Protein AF-A0A660RXM3-F1 (afdb_monomer_lite)

Radius of gyration: 15.09 Å; chains: 1; bounding box: 27×23×30 Å

Foldseek 3Di:
DAWDDWDADPPPRDIDTDGDDDPVVDDDDPDDDDDDPVVVVVVVVCVVVPD

Sequence (51 aa):
MIELAVFEDPVKKQPLKLAMFKIDEIHLPPFQRDISQGLKKHLEMAIEKLG

pLDDT: mean 91.77, std 4.46, range [79.25, 96.81]

Secondary structure (DSSP, 8-state):
-EEEEEEE-TTT--EEEEEE--GGGSPPPS--PPPPHHHHHHHHHHHHHH-

Structure (mmCIF, N/CA/C/O backbone):
data_AF-A0A660RXM3-F1
#
_entry.id   AF-A0A660RXM3-F1
#
loop_
_atom_site.group_PDB
_atom_site.id
_atom_site.type_symbol
_atom_site.label_atom_id
_atom_site.label_alt_id
_atom_site.label_comp_id
_atom_site.label_asym_id
_atom_site.label_entity_id
_atom_site.label_seq_id
_atom_site.pdbx_PDB_ins_code
_atom_site.Cartn_x
_atom_site.Cartn_y
_atom_site.Cartn_z
_atom_site.occupancy
_atom_site.B_iso_or_equiv
_atom_site.auth_seq_id
_atom_site.auth_comp_id
_atom_site.auth_asym_id
_atom_site.auth_atom_id
_atom_site.pdbx_PDB_model_num
ATOM 1 N N . MET A 1 1 ? -11.610 -9.678 -0.125 1.00 81.56 1 MET A N 1
ATOM 2 C CA . MET A 1 1 ? -11.255 -8.862 1.060 1.00 81.56 1 MET A CA 1
ATOM 3 C C . MET A 1 1 ? -11.137 -9.726 2.322 1.00 81.56 1 MET A C 1
ATOM 5 O O . MET A 1 1 ? -12.057 -10.480 2.622 1.00 81.56 1 MET A O 1
ATOM 9 N N . ILE A 1 2 ?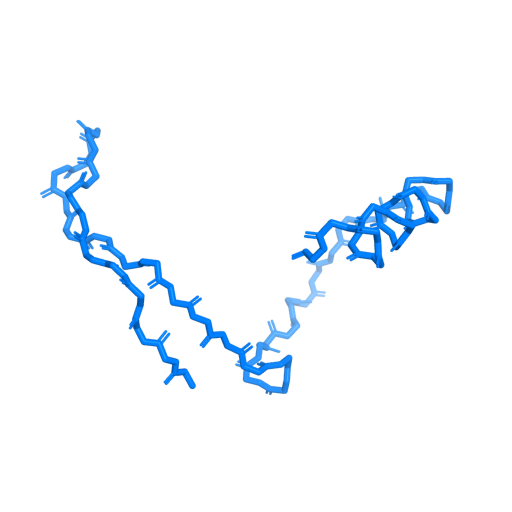 -10.029 -9.602 3.060 1.00 91.25 2 ILE A N 1
ATOM 10 C CA . ILE A 1 2 ? -9.828 -10.143 4.418 1.00 91.25 2 ILE A CA 1
ATOM 11 C C . ILE A 1 2 ? -9.561 -8.967 5.365 1.00 91.25 2 ILE A C 1
ATOM 13 O O . ILE A 1 2 ? -8.684 -8.154 5.091 1.00 91.25 2 ILE A O 1
ATOM 17 N N . GLU A 1 3 ? -10.302 -8.859 6.467 1.00 92.31 3 GLU A N 1
ATOM 18 C CA . GLU A 1 3 ? -10.090 -7.825 7.489 1.00 92.31 3 GLU A CA 1
ATOM 19 C C . GLU A 1 3 ? -8.971 -8.245 8.454 1.00 92.31 3 GLU A C 1
ATOM 21 O O . GLU A 1 3 ? -8.983 -9.365 8.960 1.00 92.31 3 GLU A O 1
ATOM 26 N N . LEU A 1 4 ? -7.997 -7.362 8.686 1.00 94.38 4 LEU A N 1
ATOM 27 C CA . LEU A 1 4 ? -6.810 -7.637 9.506 1.00 94.38 4 LEU A CA 1
ATOM 28 C C . LEU A 1 4 ? -6.870 -6.952 10.873 1.00 94.38 4 LEU A C 1
ATOM 30 O O . LEU A 1 4 ? -6.453 -7.533 11.871 1.00 94.38 4 LEU A O 1
ATOM 34 N N . ALA A 1 5 ? -7.366 -5.715 10.927 1.00 94.69 5 ALA A N 1
ATOM 35 C CA . ALA A 1 5 ? -7.506 -4.966 12.171 1.00 94.69 5 ALA A CA 1
ATOM 36 C C . ALA A 1 5 ? -8.570 -3.875 12.042 1.00 94.69 5 ALA A C 1
ATOM 38 O O . ALA A 1 5 ? -8.729 -3.286 10.972 1.00 94.69 5 ALA A O 1
ATOM 39 N N . VAL A 1 6 ? -9.231 -3.559 13.156 1.00 94.25 6 VAL A N 1
ATOM 40 C CA . VAL A 1 6 ? -10.092 -2.379 13.301 1.00 94.25 6 VAL A CA 1
ATOM 41 C C . VAL A 1 6 ? -9.452 -1.440 14.309 1.00 94.25 6 VAL A C 1
ATOM 43 O O . VAL A 1 6 ? -9.013 -1.878 15.371 1.00 94.25 6 VAL A O 1
ATOM 46 N N . PHE A 1 7 ? -9.394 -0.156 13.988 1.00 94.25 7 PHE A N 1
ATOM 47 C CA . PHE A 1 7 ? -8.846 0.869 14.868 1.00 94.25 7 PHE A CA 1
ATOM 48 C C . PHE A 1 7 ? -9.643 2.164 14.745 1.00 94.25 7 PHE A C 1
ATOM 50 O O . PHE A 1 7 ? -10.368 2.380 13.778 1.00 94.25 7 PHE A O 1
ATOM 57 N N . GLU A 1 8 ? -9.524 3.030 15.742 1.00 95.81 8 GLU A N 1
ATOM 58 C CA . GLU A 1 8 ? -10.164 4.340 15.723 1.00 95.81 8 GLU A CA 1
ATOM 59 C C . GLU A 1 8 ? -9.232 5.364 15.065 1.00 95.81 8 GLU A C 1
ATOM 61 O O . GLU A 1 8 ? -8.063 5.483 15.440 1.00 95.81 8 GLU A O 1
ATOM 66 N N . ASP A 1 9 ? -9.738 6.109 14.081 1.00 92.88 9 ASP A N 1
ATOM 67 C CA . ASP A 1 9 ? -9.016 7.237 13.492 1.00 92.88 9 ASP A CA 1
ATOM 68 C C . ASP A 1 9 ? -8.697 8.267 14.596 1.00 92.88 9 ASP A C 1
ATOM 70 O O . ASP A 1 9 ? -9.623 8.803 15.219 1.00 92.88 9 ASP A O 1
ATOM 74 N N . PRO A 1 10 ? -7.414 8.589 14.850 1.00 91.19 10 PRO A N 1
ATOM 75 C CA . PRO A 1 10 ? -7.038 9.461 15.958 1.00 91.19 10 PRO A CA 1
ATOM 76 C C . PRO A 1 10 ? -7.543 10.901 15.787 1.00 91.19 10 PRO A C 1
ATOM 78 O O . PRO A 1 10 ? -7.708 11.601 16.788 1.00 91.19 10 PRO A O 1
ATOM 81 N N . VAL A 1 11 ? -7.806 11.331 14.548 1.00 94.69 11 VAL A N 1
ATOM 82 C CA . VAL A 1 11 ? -8.255 12.683 14.196 1.00 94.69 11 VAL A CA 1
ATOM 83 C C . VAL A 1 11 ? -9.775 12.731 14.071 1.00 94.69 11 VAL A C 1
ATOM 85 O O . VAL A 1 11 ? -10.415 13.593 14.668 1.00 94.69 11 VAL A O 1
ATOM 88 N N . LYS A 1 12 ? -10.363 11.815 13.297 1.00 94.12 12 LYS A N 1
ATOM 89 C CA . LYS A 1 12 ? -11.796 11.840 12.957 1.00 94.12 12 LYS A CA 1
ATOM 90 C C . LYS A 1 12 ? -12.683 11.026 13.897 1.00 94.12 12 LYS A C 1
ATOM 92 O O . LYS A 1 12 ? -13.900 11.121 13.773 1.00 94.12 12 LYS A O 1
ATOM 97 N N . LYS A 1 13 ? -12.102 10.235 14.810 1.00 93.19 13 LYS A N 1
ATOM 98 C CA . LYS A 1 13 ? -12.833 9.380 15.769 1.00 93.19 13 LYS A CA 1
ATOM 99 C C . LYS A 1 13 ? -13.826 8.422 15.102 1.00 93.19 13 LYS A C 1
ATOM 101 O O . LYS A 1 13 ? -14.875 8.099 15.648 1.00 93.19 13 LYS A O 1
ATOM 106 N N . GLN A 1 14 ? -13.501 7.981 13.887 1.00 94.44 14 GLN A N 1
ATOM 107 C CA . GLN A 1 14 ? -14.300 7.026 13.122 1.00 94.44 14 GLN A CA 1
ATOM 108 C C . GLN A 1 14 ? -13.595 5.663 13.069 1.00 94.44 14 GLN A C 1
ATOM 110 O O . GLN A 1 14 ? -12.362 5.627 13.032 1.00 94.44 14 GLN A O 1
ATOM 115 N N . PRO A 1 15 ? -14.335 4.542 13.030 1.00 95.00 15 PRO A N 1
ATOM 116 C CA . PRO A 1 15 ? -13.728 3.228 12.881 1.00 95.00 15 PRO A CA 1
ATOM 117 C C . PRO A 1 15 ? -13.114 3.081 11.483 1.00 95.00 15 PRO A C 1
ATOM 119 O O . PRO A 1 15 ? -13.783 3.268 10.465 1.00 95.00 15 PRO A O 1
ATOM 122 N N . LEU A 1 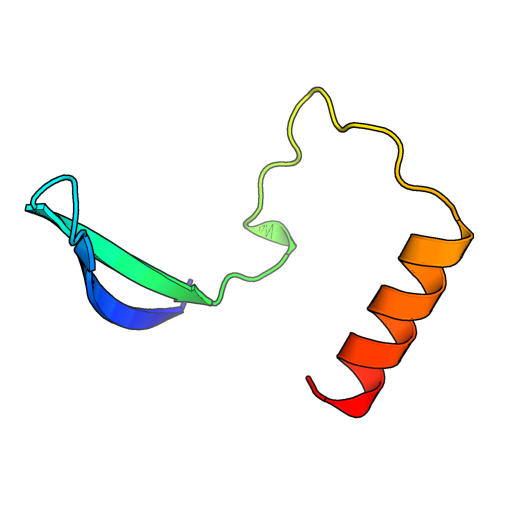16 ? -11.836 2.724 11.443 1.00 95.19 16 LEU A N 1
ATOM 123 C CA . LEU A 1 16 ? -11.084 2.367 10.248 1.00 95.19 16 LEU A CA 1
ATOM 124 C C . LEU A 1 16 ? -10.690 0.895 10.298 1.00 95.19 16 LEU A C 1
ATOM 126 O O . LEU A 1 16 ? -10.554 0.301 11.367 1.00 95.19 16 LEU A O 1
ATOM 130 N N . LYS A 1 17 ? -10.506 0.310 9.115 1.00 94.38 17 LYS A N 1
ATOM 131 C CA . LYS A 1 17 ? -10.142 -1.094 8.953 1.00 94.38 17 LYS A CA 1
ATOM 132 C C . LYS A 1 17 ? -8.890 -1.209 8.107 1.00 94.38 17 LYS A C 1
ATOM 134 O O . LYS A 1 17 ? -8.835 -0.658 7.009 1.00 94.38 17 LYS A O 1
ATOM 139 N N . LEU A 1 18 ? -7.912 -1.958 8.600 1.00 93.94 18 LEU A N 1
ATOM 140 C CA . LEU A 1 18 ? -6.849 -2.493 7.765 1.00 93.94 18 LEU A CA 1
ATOM 141 C C . LEU A 1 18 ? -7.373 -3.784 7.138 1.00 93.94 18 LEU A C 1
ATOM 143 O O . LEU A 1 18 ? -7.779 -4.695 7.858 1.00 93.94 18 LEU A O 1
ATOM 147 N N . ALA A 1 19 ? -7.380 -3.862 5.811 1.00 93.44 19 ALA A N 1
ATOM 148 C CA . ALA A 1 19 ? -7.872 -5.025 5.088 1.00 93.44 19 ALA A CA 1
ATOM 149 C C . ALA A 1 19 ? -6.956 -5.366 3.911 1.00 93.44 19 ALA A C 1
ATOM 151 O O . ALA A 1 19 ? -6.382 -4.484 3.273 1.00 93.44 19 ALA A O 1
ATOM 152 N N . MET A 1 20 ? -6.846 -6.658 3.626 1.00 92.38 20 MET A N 1
ATOM 153 C CA . MET A 1 20 ? -6.144 -7.195 2.472 1.00 92.38 20 MET A CA 1
ATOM 154 C C . MET A 1 20 ? -7.142 -7.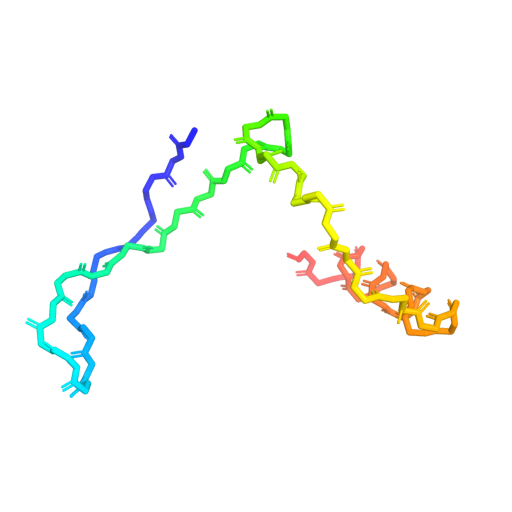446 1.344 1.00 92.38 20 MET A C 1
ATOM 156 O O . MET A 1 20 ? -8.158 -8.126 1.525 1.00 92.38 20 MET A O 1
ATOM 160 N N . PHE A 1 21 ? -6.838 -6.903 0.173 1.00 93.69 21 PHE A N 1
ATOM 161 C CA . PHE A 1 21 ? -7.635 -7.054 -1.037 1.00 93.69 21 PHE A CA 1
ATOM 162 C C . PHE A 1 21 ? -6.862 -7.858 -2.067 1.00 93.69 21 PHE A C 1
ATOM 164 O O . PHE A 1 21 ? -5.630 -7.814 -2.103 1.00 93.69 21 PHE A O 1
ATOM 171 N N . LYS A 1 22 ? -7.590 -8.562 -2.930 1.00 93.00 22 LYS A N 1
ATOM 172 C CA . LYS A 1 22 ? -6.992 -9.005 -4.185 1.00 93.00 22 LYS A CA 1
ATOM 173 C C . LYS A 1 22 ? -6.931 -7.816 -5.149 1.00 93.00 22 LYS A C 1
ATOM 175 O O . LYS A 1 22 ? -7.768 -6.920 -5.080 1.00 93.00 22 LYS A O 1
ATOM 180 N N . ILE A 1 23 ? -5.941 -7.792 -6.040 1.00 89.25 23 ILE A N 1
ATOM 181 C CA . ILE A 1 23 ? -5.720 -6.651 -6.949 1.00 89.25 23 ILE A CA 1
ATOM 182 C C . ILE A 1 23 ? -6.938 -6.416 -7.861 1.00 89.25 23 ILE A C 1
ATOM 184 O O . ILE A 1 23 ? -7.283 -5.272 -8.133 1.00 89.25 23 ILE A O 1
ATOM 188 N N . ASP A 1 24 ? -7.623 -7.480 -8.278 1.00 91.94 24 ASP A N 1
ATOM 189 C CA . ASP A 1 24 ? -8.849 -7.449 -9.087 1.00 91.94 24 ASP A CA 1
ATOM 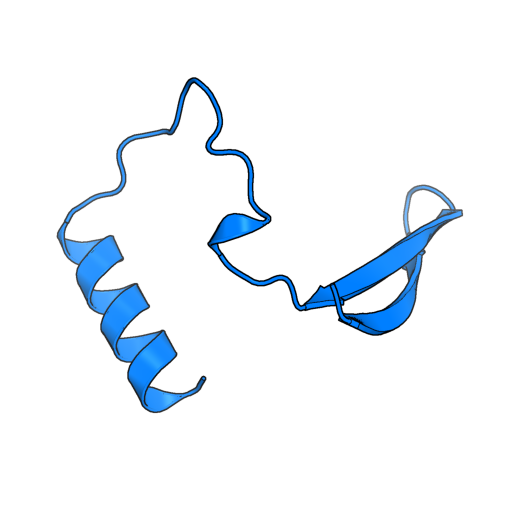190 C C . ASP A 1 24 ? -10.058 -6.835 -8.363 1.00 91.94 24 ASP A C 1
ATOM 192 O O . ASP A 1 24 ? -10.999 -6.388 -9.014 1.00 91.94 24 ASP A O 1
ATOM 196 N N . GLU A 1 25 ? -10.027 -6.757 -7.030 1.00 91.69 25 GLU A N 1
ATOM 197 C CA . GLU A 1 25 ? -11.052 -6.062 -6.243 1.00 91.69 25 GLU A CA 1
ATOM 198 C C . GLU A 1 25 ? -10.851 -4.532 -6.255 1.00 91.69 25 GLU A C 1
ATOM 200 O O . GLU A 1 25 ? -11.742 -3.791 -5.833 1.00 91.69 25 GLU A O 1
ATOM 205 N N . ILE A 1 26 ? -9.695 -4.037 -6.722 1.00 88.44 26 ILE A N 1
ATOM 206 C CA . ILE A 1 26 ? -9.360 -2.610 -6.714 1.00 88.44 26 ILE A CA 1
ATOM 207 C C . ILE A 1 26 ? -9.821 -1.957 -8.017 1.00 88.44 26 ILE A C 1
ATOM 209 O O . ILE A 1 26 ? -9.300 -2.221 -9.100 1.00 88.44 26 ILE A O 1
ATOM 213 N N . HIS A 1 27 ? -10.768 -1.025 -7.903 1.00 89.44 27 HIS A N 1
ATOM 214 C CA . HIS A 1 27 ? -11.138 -0.164 -9.018 1.00 89.44 27 HIS A CA 1
ATOM 215 C C . HIS A 1 27 ? -9.997 0.809 -9.335 1.00 89.44 27 HIS A C 1
ATOM 217 O O . HIS A 1 27 ? -9.613 1.626 -8.495 1.00 89.44 27 HIS A O 1
ATOM 223 N N . LEU A 1 28 ? -9.468 0.733 -10.557 1.00 84.81 28 LEU A N 1
ATOM 224 C CA . LEU A 1 28 ? -8.460 1.675 -11.030 1.00 84.81 28 LEU A CA 1
ATOM 225 C C . LEU A 1 28 ? -9.096 3.063 -11.183 1.00 84.81 28 LEU A C 1
ATOM 227 O O . LEU A 1 28 ? -10.079 3.197 -11.915 1.00 84.81 28 L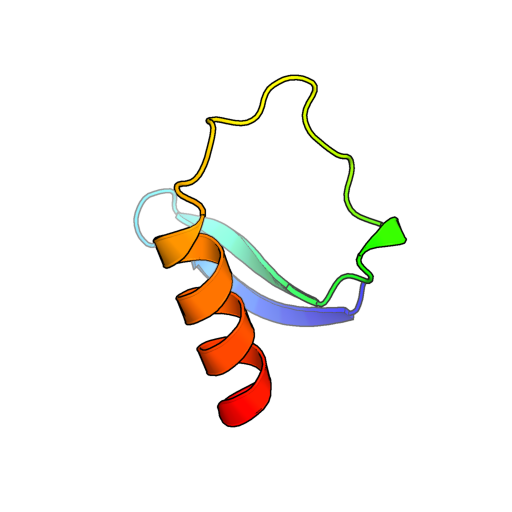EU A O 1
ATOM 231 N N . PRO A 1 29 ? -8.569 4.099 -10.508 1.00 86.62 29 PRO A N 1
ATOM 232 C CA . PRO A 1 29 ? -9.126 5.435 -10.625 1.00 86.62 29 PRO A CA 1
ATOM 233 C C . PRO A 1 29 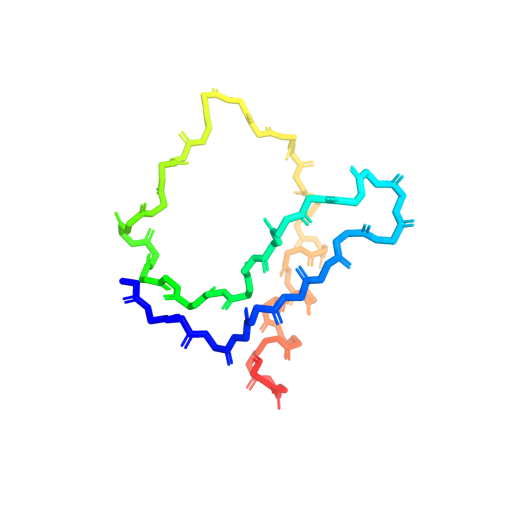? -8.995 5.943 -12.071 1.00 86.62 29 PRO A C 1
ATOM 235 O O . PRO A 1 29 ? -8.011 5.635 -12.746 1.00 86.62 29 PRO A O 1
ATOM 238 N N . PRO A 1 30 ? -9.936 6.780 -12.544 1.00 86.56 30 PRO A N 1
ATOM 239 C CA . PRO A 1 30 ? -9.923 7.311 -13.911 1.00 86.56 30 PRO A CA 1
ATOM 240 C C . PRO A 1 30 ? -8.728 8.235 -14.190 1.00 86.56 30 PRO A C 1
ATOM 242 O O . PRO A 1 30 ? -8.445 8.560 -15.339 1.00 86.56 30 PRO A O 1
ATOM 245 N N . PHE A 1 31 ? -8.033 8.672 -13.139 1.00 87.94 31 PHE A N 1
ATOM 246 C CA . PHE A 1 31 ? -6.821 9.466 -13.218 1.00 87.94 31 PHE A CA 1
ATOM 247 C C . PHE A 1 31 ? -5.813 8.976 -12.179 1.00 87.94 31 PHE A C 1
ATOM 249 O O . PHE A 1 31 ? -6.134 8.856 -10.994 1.00 87.94 31 PHE A O 1
ATOM 256 N N . GLN A 1 32 ? -4.577 8.761 -12.616 1.00 79.62 32 GLN A N 1
ATOM 257 C CA . GLN A 1 32 ? -3.445 8.448 -11.757 1.00 79.62 32 GLN A CA 1
ATOM 258 C C . GLN A 1 32 ? -2.302 9.393 -12.122 1.00 79.62 32 GLN A C 1
ATOM 260 O O . GLN A 1 32 ? -2.047 9.640 -13.297 1.00 79.62 32 GLN A O 1
ATOM 265 N N . ARG A 1 33 ? -1.625 9.955 -11.116 1.00 81.31 33 ARG A N 1
ATOM 266 C CA . ARG A 1 33 ? -0.417 10.747 -11.371 1.00 81.31 33 ARG A CA 1
ATOM 267 C C . ARG A 1 33 ? 0.661 9.827 -11.929 1.00 81.31 33 ARG A C 1
ATOM 269 O O . ARG A 1 33 ? 0.880 8.753 -11.368 1.00 81.31 33 ARG A O 1
ATOM 276 N N . ASP A 1 34 ? 1.350 10.277 -12.970 1.00 84.50 34 ASP A N 1
ATOM 277 C CA . ASP A 1 34 ? 2.514 9.566 -13.482 1.00 84.50 34 ASP A CA 1
ATOM 278 C C . ASP A 1 34 ? 3.555 9.401 -12.372 1.00 84.50 34 ASP A C 1
ATOM 280 O O . ASP A 1 34 ? 3.927 10.350 -11.675 1.00 84.50 34 ASP A O 1
ATOM 284 N N . ILE A 1 35 ? 4.017 8.166 -12.198 1.00 86.56 35 ILE A N 1
ATOM 285 C CA . ILE A 1 35 ? 5.087 7.814 -11.268 1.00 86.56 35 ILE A CA 1
ATOM 286 C C . ILE A 1 35 ? 6.363 7.648 -12.093 1.00 86.56 35 ILE A C 1
ATOM 288 O O . ILE A 1 35 ? 6.342 7.055 -13.173 1.00 86.56 35 ILE A O 1
ATOM 292 N N . SER A 1 36 ? 7.494 8.158 -11.598 1.00 93.31 36 SER A N 1
ATOM 293 C CA . SER A 1 36 ? 8.767 7.993 -12.301 1.00 93.31 36 SER A CA 1
ATOM 294 C C . SER A 1 36 ? 9.139 6.509 -12.421 1.00 93.31 36 SER A C 1
ATOM 296 O O . SER A 1 36 ? 8.944 5.718 -11.495 1.00 93.31 36 SER A O 1
ATOM 298 N N . GLN A 1 37 ? 9.723 6.121 -13.558 1.00 92.19 37 GLN A N 1
ATOM 299 C CA . GLN A 1 37 ? 10.111 4.724 -13.805 1.00 92.19 37 GLN A CA 1
ATOM 300 C C . GLN A 1 37 ? 11.126 4.205 -12.776 1.00 92.19 37 GLN A C 1
ATOM 302 O O . GLN A 1 37 ? 11.093 3.034 -12.407 1.00 92.19 37 GLN A O 1
ATOM 307 N N . GLY A 1 38 ? 12.009 5.078 -12.278 1.00 95.62 38 GLY A N 1
ATOM 308 C CA . GLY A 1 38 ? 12.955 4.729 -11.219 1.00 95.62 38 GLY A CA 1
ATOM 309 C C . GLY A 1 38 ? 12.261 4.394 -9.898 1.00 95.62 38 GLY A C 1
ATOM 310 O O . GLY A 1 38 ? 12.590 3.389 -9.274 1.00 95.62 38 GLY A O 1
ATOM 311 N N . LEU A 1 39 ? 11.258 5.188 -9.500 1.00 93.25 39 LEU A N 1
ATOM 312 C CA . LEU A 1 39 ? 10.492 4.927 -8.280 1.00 93.25 39 LEU A CA 1
ATOM 313 C C . LEU A 1 39 ? 9.708 3.616 -8.386 1.00 93.25 39 LEU A C 1
ATOM 315 O O . LEU A 1 39 ? 9.704 2.839 -7.436 1.00 93.25 39 LEU A O 1
ATOM 319 N N . LYS A 1 40 ? 9.118 3.335 -9.554 1.00 93.25 40 LYS A N 1
ATOM 320 C CA . LYS A 1 40 ? 8.421 2.067 -9.798 1.00 93.25 40 LYS A CA 1
ATOM 321 C C . LYS A 1 40 ? 9.335 0.859 -9.554 1.00 93.25 40 LYS A C 1
ATOM 323 O O . LYS A 1 40 ? 8.981 -0.004 -8.760 1.00 93.25 40 LYS A O 1
ATOM 328 N N . LYS A 1 41 ? 10.539 0.855 -10.138 1.00 96.00 41 LYS A N 1
ATOM 329 C CA . LYS A 1 41 ? 11.516 -0.235 -9.954 1.00 96.00 41 LYS A CA 1
ATOM 330 C C . LYS A 1 41 ? 11.933 -0.423 -8.497 1.00 96.00 41 LYS A C 1
ATOM 332 O O . LYS A 1 41 ? 12.034 -1.549 -8.025 1.00 96.00 41 LYS A O 1
ATOM 337 N N . HIS A 1 42 ? 12.181 0.669 -7.772 1.00 96.06 42 HIS A N 1
ATOM 338 C CA . HIS A 1 42 ? 12.554 0.571 -6.360 1.00 96.06 42 HIS A CA 1
ATOM 339 C C . HIS A 1 42 ? 11.418 0.015 -5.495 1.00 96.06 42 HIS A C 1
ATOM 341 O O . HIS A 1 42 ? 11.690 -0.770 -4.589 1.00 96.06 42 HIS A O 1
ATOM 347 N N . LEU A 1 43 ? 10.165 0.388 -5.779 1.00 94.12 43 LEU A N 1
ATOM 348 C CA . LEU A 1 43 ? 9.001 -0.161 -5.081 1.00 94.12 43 LEU A CA 1
ATOM 349 C C . LEU A 1 43 ? 8.821 -1.652 -5.375 1.00 94.12 43 LEU A C 1
ATOM 351 O O . LEU A 1 43 ? 8.643 -2.419 -4.435 1.00 94.12 43 LEU A O 1
ATOM 355 N N . GLU A 1 44 ? 8.941 -2.068 -6.638 1.00 95.06 44 GLU A N 1
ATOM 356 C CA . GLU A 1 44 ? 8.898 -3.486 -7.027 1.00 95.06 44 GLU A CA 1
ATOM 357 C C . GLU A 1 44 ? 9.956 -4.297 -6.263 1.00 95.06 44 GLU A C 1
ATOM 359 O O . GLU A 1 44 ? 9.624 -5.279 -5.604 1.00 95.06 44 GLU A O 1
ATOM 364 N N . MET A 1 45 ? 11.208 -3.823 -6.233 1.00 96.81 45 MET A N 1
ATOM 365 C CA . MET A 1 45 ? 12.285 -4.483 -5.485 1.00 96.81 45 MET A CA 1
ATOM 366 C C . MET A 1 45 ? 12.041 -4.535 -3.970 1.00 96.81 45 MET A C 1
ATOM 368 O O . MET A 1 45 ? 12.477 -5.481 -3.315 1.00 96.81 45 MET A O 1
ATOM 372 N N . ALA A 1 46 ? 11.430 -3.502 -3.386 1.00 96.44 46 ALA A N 1
ATOM 373 C CA . ALA A 1 46 ? 11.140 -3.470 -1.955 1.00 96.44 46 ALA A CA 1
ATOM 374 C C . ALA A 1 46 ? 10.052 -4.487 -1.593 1.00 96.44 46 ALA A C 1
ATOM 376 O O . ALA A 1 46 ? 10.248 -5.256 -0.653 1.00 96.44 46 ALA A O 1
ATOM 377 N N . ILE A 1 47 ? 8.975 -4.531 -2.385 1.00 94.75 47 ILE A N 1
ATOM 378 C CA . ILE A 1 47 ? 7.868 -5.482 -2.226 1.00 94.75 47 ILE A CA 1
ATOM 379 C C . ILE A 1 47 ? 8.375 -6.921 -2.380 1.00 94.75 47 ILE A C 1
ATOM 381 O O . ILE A 1 47 ? 8.075 -7.775 -1.554 1.00 94.75 47 ILE A O 1
ATOM 385 N N . GLU A 1 48 ? 9.206 -7.204 -3.387 1.00 95.44 48 GLU A N 1
ATOM 386 C CA . GLU A 1 48 ? 9.773 -8.549 -3.572 1.00 95.44 48 GLU A CA 1
ATOM 387 C C . GLU A 1 48 ? 10.640 -9.006 -2.389 1.00 95.44 48 GLU A C 1
ATOM 389 O O . GLU A 1 48 ? 10.681 -10.195 -2.072 1.00 95.44 48 GLU A O 1
ATOM 394 N N . LYS A 1 49 ? 11.355 -8.081 -1.737 1.00 95.81 49 LYS A N 1
ATOM 395 C CA . LYS A 1 49 ? 12.279 -8.409 -0.640 1.00 95.81 49 LYS A CA 1
ATOM 396 C C . LYS A 1 49 ? 11.609 -8.495 0.724 1.00 95.81 49 LYS A C 1
ATOM 398 O O . LYS A 1 49 ? 12.071 -9.271 1.558 1.00 95.81 49 LYS A O 1
ATOM 403 N N . LEU A 1 50 ? 10.622 -7.643 0.981 1.00 94.31 50 LEU A N 1
ATOM 404 C CA . LEU A 1 50 ? 10.057 -7.445 2.317 1.00 94.31 50 LEU A CA 1
ATOM 405 C C . LEU A 1 50 ? 8.617 -7.953 2.446 1.00 94.31 50 LEU A C 1
ATOM 407 O O . LEU A 1 50 ? 8.160 -8.135 3.574 1.00 94.31 50 LEU A O 1
ATOM 411 N N . GLY A 1 51 ? 7.945 -8.220 1.324 1.00 79.25 51 GLY A N 1
ATOM 412 C CA . GLY A 1 51 ? 6.487 -8.341 1.274 1.00 79.25 51 GLY A CA 1
ATOM 413 C C . GLY A 1 51 ? 5.809 -6.982 1.374 1.00 79.25 51 GLY A C 1
ATOM 414 O O . GLY A 1 51 ? 4.644 -6.977 1.824 1.00 79.25 51 GLY A O 1
#